Protein AF-A0A7C3X545-F1 (afdb_monomer_lite)

Foldseek 3Di:
DPVVVVVVVVVVVVVVVVVCCVVQVPDPVNVVVVVVVVVVVVVVVVVVPDQDQDWAADAQDQWIATSNDIFGFPDGFHQDPNDTDGRPVRRLVSQVWDWDADPVVRDIDIHHPPPPPDD

Secondary structure (DSSP, 8-state):
--HHHHHHHHHHHHHHHHHHHHHHHT-HHHHHHHHHHHHHHHHHHHHT------EEE-TT-SEEEETTEEEE-SS--EEETTEEE--HHHHHHHTT-EEEEETTTTEEEEE--------

pLDDT: mean 81.0, std 10.58, range [41.5, 92.38]

Sequence (119 aa):
MKMGKLISYLKFISLIWDKFKEKIWNSASFWKLFVLLLILAIGFGWYLGTGELSLSIRVGDREAIVGGQIIQLTGTPTLIDNKLYVPARSIFEALGATIEYDQESQRAWIKIPKTVIKY

Structure (mmCIF, N/CA/C/O backbone):
data_AF-A0A7C3X545-F1
#
_entry.id   AF-A0A7C3X545-F1
#
loop_
_atom_site.group_PDB
_atom_site.id
_atom_site.type_symbol
_atom_site.label_atom_id
_atom_site.label_alt_id
_atom_site.label_comp_id
_atom_site.label_asym_id
_atom_site.label_entity_id
_atom_site.label_seq_id
_atom_site.pdbx_PDB_ins_code
_atom_site.Cartn_x
_atom_site.Cartn_y
_atom_site.Cartn_z
_atom_site.occupancy
_atom_site.B_iso_or_equiv
_atom_site.auth_seq_id
_atom_site.auth_comp_id
_atom_site.auth_asym_id
_atom_site.auth_atom_id
_atom_site.pdbx_PDB_model_num
ATOM 1 N N . MET A 1 1 ? -43.938 -4.063 39.997 1.00 59.75 1 MET A N 1
ATOM 2 C CA . MET A 1 1 ? -42.978 -4.888 40.777 1.00 59.75 1 MET A CA 1
ATOM 3 C C . MET A 1 1 ? -41.646 -5.155 40.033 1.00 59.75 1 MET A C 1
ATOM 5 O O . MET A 1 1 ? -41.142 -6.269 40.072 1.00 59.75 1 MET A O 1
ATOM 9 N N . LYS A 1 2 ? -41.049 -4.164 39.339 1.00 67.00 2 LYS A N 1
ATOM 10 C CA . LYS A 1 2 ? -39.779 -4.345 38.582 1.00 67.00 2 LYS A CA 1
ATOM 11 C C . LYS A 1 2 ? -38.679 -3.313 38.906 1.00 67.00 2 LYS A C 1
ATOM 13 O O . LYS A 1 2 ? -37.507 -3.611 38.719 1.00 67.00 2 LYS A O 1
ATOM 18 N N . MET A 1 3 ? -39.031 -2.152 39.465 1.00 68.19 3 MET A N 1
ATOM 19 C CA . MET A 1 3 ? -38.084 -1.058 39.750 1.00 68.19 3 MET A CA 1
ATOM 20 C C . MET A 1 3 ? -37.132 -1.350 40.923 1.00 68.19 3 MET A C 1
ATOM 22 O O . MET A 1 3 ? -35.943 -1.067 40.837 1.00 68.19 3 MET A O 1
ATOM 26 N N . GLY A 1 4 ? -37.621 -1.995 41.990 1.00 79.81 4 GLY A N 1
ATOM 27 C CA . GLY A 1 4 ? -36.796 -2.318 43.164 1.00 79.81 4 GLY A CA 1
ATOM 28 C C . GLY A 1 4 ? -35.639 -3.284 42.869 1.00 79.81 4 GLY A C 1
ATOM 29 O O . GLY A 1 4 ? -34.560 -3.139 43.436 1.00 79.81 4 GLY A O 1
ATOM 30 N N . LYS A 1 5 ? -35.818 -4.221 41.923 1.00 84.31 5 LYS A N 1
ATOM 31 C CA . LYS A 1 5 ? -34.748 -5.145 41.497 1.00 84.31 5 LYS A CA 1
ATOM 32 C C . LYS A 1 5 ? -33.638 -4.429 40.718 1.00 84.31 5 LYS A C 1
ATOM 34 O O . LYS A 1 5 ? -32.470 -4.737 40.923 1.00 84.31 5 LYS A O 1
ATOM 39 N N . LEU A 1 6 ? -33.990 -3.448 39.882 1.00 83.25 6 LEU A N 1
ATOM 40 C CA . LEU A 1 6 ? -33.027 -2.635 39.125 1.00 83.25 6 LEU A CA 1
ATOM 41 C C . LEU A 1 6 ? -32.162 -1.769 40.043 1.00 83.25 6 LEU A C 1
ATOM 43 O O . LEU A 1 6 ? -30.949 -1.729 39.879 1.00 83.25 6 LEU A O 1
ATOM 47 N N . ILE A 1 7 ? -32.763 -1.142 41.055 1.00 85.69 7 ILE A N 1
ATOM 48 C CA . ILE A 1 7 ? -32.027 -0.340 42.046 1.00 85.69 7 ILE A CA 1
ATOM 49 C C . ILE A 1 7 ? -31.051 -1.224 42.838 1.00 85.69 7 ILE A C 1
ATOM 51 O O . ILE A 1 7 ? -29.913 -0.829 43.088 1.00 85.69 7 ILE A O 1
ATOM 55 N N . SER A 1 8 ? -31.462 -2.449 43.178 1.00 84.38 8 SER A N 1
ATOM 56 C CA . SER A 1 8 ? -30.587 -3.422 43.838 1.00 84.38 8 SER A CA 1
ATOM 57 C C . SER A 1 8 ? -29.426 -3.874 42.944 1.00 84.38 8 SER A C 1
ATOM 59 O O . SER A 1 8 ? -28.311 -4.045 43.431 1.00 84.38 8 SER A O 1
ATOM 61 N N . TYR A 1 9 ? -29.665 -4.037 41.640 1.00 86.00 9 TYR A N 1
ATOM 62 C CA . TYR A 1 9 ? -28.637 -4.409 40.667 1.00 86.00 9 TYR A CA 1
ATOM 63 C C . TYR A 1 9 ? -27.625 -3.281 40.433 1.00 86.00 9 TYR A C 1
ATOM 65 O O . TYR A 1 9 ? -26.423 -3.523 40.404 1.00 86.00 9 TYR A O 1
ATOM 73 N N . LEU A 1 10 ? -28.090 -2.032 40.354 1.00 89.31 10 LEU A N 1
ATOM 74 C CA . LEU A 1 10 ? -27.217 -0.863 40.225 1.00 89.31 10 LEU A CA 1
ATOM 75 C C . LEU A 1 10 ? -26.327 -0.672 41.460 1.00 89.31 10 LEU A C 1
ATOM 77 O O . LEU A 1 10 ? -25.137 -0.412 41.308 1.00 89.31 10 LEU A O 1
ATOM 81 N N . LYS A 1 11 ? -26.867 -0.885 42.669 1.00 88.94 11 LYS A N 1
ATOM 82 C CA . LYS A 1 11 ? -26.067 -0.911 43.908 1.00 88.94 11 LYS A CA 1
ATOM 83 C C . LYS A 1 11 ? -25.019 -2.019 43.903 1.00 88.94 11 LYS A C 1
ATOM 85 O O . LYS A 1 11 ? -23.925 -1.829 44.417 1.00 88.94 11 LYS A O 1
ATOM 90 N N . PHE A 1 12 ? -25.344 -3.181 43.345 1.00 90.00 12 PHE A N 1
ATOM 91 C CA . PHE A 1 12 ? -24.394 -4.283 43.240 1.00 90.00 12 PHE A CA 1
ATOM 92 C C . PHE A 1 12 ? -23.262 -3.962 42.255 1.00 90.00 12 PHE A C 1
ATOM 94 O O . PHE A 1 12 ? -22.094 -4.180 42.570 1.00 90.00 12 PHE A O 1
ATOM 101 N N . ILE A 1 13 ? -23.592 -3.373 41.102 1.00 87.50 13 ILE A N 1
ATOM 102 C CA . ILE A 1 13 ? -22.600 -2.931 40.115 1.00 87.50 13 ILE A CA 1
ATOM 103 C C . ILE A 1 13 ? -21.703 -1.840 40.692 1.00 87.50 13 ILE A C 1
ATOM 105 O O . ILE A 1 13 ? -20.492 -1.933 40.526 1.00 87.50 13 ILE A O 1
ATOM 109 N N . SER A 1 14 ? -22.256 -0.842 41.389 1.00 87.31 14 SER A N 1
ATOM 110 C CA . SER A 1 14 ? -21.435 0.212 41.996 1.00 87.31 14 SER A CA 1
ATOM 111 C C . SER A 1 14 ? -20.466 -0.364 43.033 1.00 87.31 14 SER A C 1
ATOM 113 O O . SER A 1 14 ? -19.311 0.025 43.077 1.00 87.31 14 SER A O 1
ATOM 115 N N . LEU A 1 15 ? -20.888 -1.372 43.798 1.00 88.56 15 LEU A N 1
ATOM 116 C CA . LEU A 1 15 ? -20.051 -2.026 44.807 1.00 88.56 15 LEU A CA 1
ATOM 117 C C . LEU A 1 15 ? -18.921 -2.862 44.180 1.00 88.56 15 LEU A C 1
ATOM 119 O O . LEU A 1 15 ? -17.794 -2.867 44.677 1.00 88.56 15 LEU A O 1
ATOM 123 N N . ILE A 1 16 ? -19.200 -3.550 43.067 1.00 86.00 16 ILE A N 1
ATOM 124 C CA . ILE A 1 16 ? -18.162 -4.210 42.258 1.00 86.00 16 ILE A CA 1
ATOM 125 C C . ILE A 1 16 ? -17.206 -3.167 41.681 1.00 86.00 16 ILE A C 1
ATOM 127 O O . ILE A 1 16 ? -15.992 -3.362 41.711 1.00 86.00 16 ILE A O 1
ATOM 131 N N . TRP A 1 17 ? -17.754 -2.065 41.178 1.00 80.56 17 TRP A N 1
ATOM 132 C CA . TRP A 1 17 ? -17.003 -0.978 40.572 1.00 80.56 17 TRP A CA 1
ATOM 133 C C . TRP A 1 17 ? -16.037 -0.325 41.559 1.00 80.56 17 TRP A C 1
ATOM 135 O O . TRP A 1 17 ? -14.867 -0.147 41.230 1.00 80.56 17 TRP A O 1
ATOM 145 N N . ASP A 1 18 ? -16.476 -0.060 42.786 1.00 86.38 18 ASP A N 1
ATOM 146 C CA . ASP A 1 18 ? -15.648 0.547 43.828 1.00 86.38 18 ASP A CA 1
ATOM 147 C C . ASP A 1 18 ? -14.499 -0.384 44.239 1.00 86.38 18 ASP A C 1
ATOM 149 O O . ASP A 1 18 ? -13.335 0.022 44.252 1.00 86.38 18 ASP A O 1
ATOM 153 N N . LYS A 1 19 ? -14.789 -1.677 44.448 1.00 83.56 19 LYS A N 1
ATOM 154 C CA . LYS A 1 19 ? -13.759 -2.684 44.761 1.00 83.56 19 LYS A CA 1
ATOM 155 C C . LYS A 1 19 ? -12.763 -2.893 43.619 1.00 83.56 19 LYS A C 1
ATOM 157 O O . LYS A 1 19 ? -11.576 -3.115 43.857 1.00 83.56 19 LYS A O 1
ATOM 162 N N . PHE A 1 20 ? -13.237 -2.847 42.377 1.00 80.88 20 PHE A N 1
ATOM 163 C CA . PHE A 1 20 ? -12.401 -2.953 41.185 1.00 80.88 20 PHE A CA 1
ATOM 164 C C . PHE A 1 20 ? -11.491 -1.729 41.045 1.00 80.88 20 PHE A C 1
ATOM 166 O O . PHE A 1 20 ? -10.284 -1.869 40.837 1.00 80.88 20 PHE A O 1
ATOM 173 N N . LYS A 1 21 ? -12.062 -0.531 41.214 1.00 75.75 21 LYS A N 1
ATOM 174 C CA . LYS A 1 21 ? -11.352 0.742 41.128 1.00 75.75 21 LYS A CA 1
ATOM 175 C C . LYS A 1 21 ? -10.232 0.810 42.158 1.00 75.75 21 LYS A C 1
ATOM 177 O O . LYS A 1 21 ? -9.096 1.057 41.776 1.00 75.75 21 LYS A O 1
ATOM 182 N N . GLU A 1 22 ? -10.498 0.507 43.424 1.00 77.94 22 GLU A N 1
ATOM 183 C CA . GLU A 1 22 ? -9.461 0.551 44.462 1.00 77.94 22 GLU A CA 1
ATOM 184 C C . GLU A 1 22 ? -8.303 -0.418 44.201 1.00 77.94 22 GLU A C 1
ATOM 186 O O . GLU A 1 22 ? -7.139 -0.056 44.374 1.00 77.94 22 GLU A O 1
ATOM 191 N N . LYS A 1 23 ? -8.604 -1.634 43.731 1.00 76.56 23 LYS A N 1
ATOM 192 C CA . LYS A 1 23 ? -7.587 -2.664 43.496 1.00 76.56 23 LYS A CA 1
ATOM 193 C C . LYS A 1 23 ? -6.716 -2.387 42.269 1.00 76.56 23 LYS A C 1
ATOM 195 O O . LYS A 1 23 ? -5.541 -2.744 42.265 1.00 76.56 23 LYS A O 1
ATOM 200 N N . ILE A 1 24 ? -7.288 -1.800 41.219 1.00 75.56 24 ILE A N 1
ATOM 201 C CA . ILE A 1 24 ? -6.626 -1.676 39.913 1.00 75.56 24 ILE A CA 1
ATOM 202 C C . ILE A 1 24 ? -6.101 -0.262 39.685 1.00 75.56 24 ILE A C 1
ATOM 204 O O . ILE A 1 24 ? -4.964 -0.107 39.254 1.00 75.56 24 ILE A O 1
ATOM 208 N N . TRP A 1 25 ? -6.865 0.776 40.030 1.00 69.25 25 TRP A N 1
ATOM 209 C CA . TRP A 1 25 ? -6.503 2.159 39.700 1.00 69.25 25 TRP A CA 1
ATOM 210 C C . TRP A 1 25 ? -5.434 2.762 40.607 1.00 69.25 25 TRP A C 1
ATOM 212 O O . TRP A 1 25 ? -4.719 3.663 40.173 1.00 69.25 25 TRP A O 1
ATOM 222 N N . ASN A 1 26 ? -5.304 2.273 41.842 1.00 70.88 26 ASN A N 1
ATOM 223 C CA . ASN A 1 26 ? -4.371 2.840 42.819 1.00 70.88 26 ASN A CA 1
ATOM 224 C C . ASN A 1 26 ? -2.967 2.217 42.766 1.00 70.88 26 ASN A C 1
ATOM 226 O O . ASN A 1 26 ? -2.098 2.540 43.572 1.00 70.88 26 ASN A O 1
ATOM 230 N N . SER A 1 27 ? -2.730 1.318 41.809 1.00 80.94 27 SER A N 1
ATOM 231 C CA . SER A 1 27 ? -1.414 0.733 41.590 1.00 80.94 27 SER A CA 1
ATOM 232 C C . SER A 1 27 ? -0.617 1.569 40.594 1.00 80.94 27 SER A C 1
ATOM 234 O O . SER A 1 27 ? -1.034 1.765 39.451 1.00 80.94 27 SER A O 1
ATOM 236 N N . ALA A 1 28 ? 0.590 1.985 40.985 1.00 74.44 28 ALA A N 1
ATOM 237 C CA . ALA A 1 28 ? 1.548 2.615 40.076 1.00 74.44 28 ALA A CA 1
ATOM 238 C C . ALA A 1 28 ? 1.841 1.738 38.838 1.00 74.44 28 ALA A C 1
ATOM 240 O O . ALA A 1 28 ? 2.175 2.254 37.774 1.00 74.44 28 ALA A O 1
ATOM 241 N N . SER A 1 29 ? 1.679 0.415 38.950 1.00 79.62 29 SER A N 1
ATOM 242 C CA . SER A 1 29 ? 1.843 -0.529 37.840 1.00 79.62 29 SER A CA 1
ATOM 243 C C . SER A 1 29 ? 0.711 -0.457 36.810 1.00 79.62 29 SER A C 1
ATOM 245 O O . SER A 1 29 ? 0.964 -0.680 35.631 1.00 79.62 29 SER A O 1
ATOM 247 N N . PHE A 1 30 ? -0.514 -0.103 37.213 1.00 83.25 30 PHE A N 1
ATOM 248 C CA . PHE A 1 30 ? -1.638 0.063 36.284 1.00 83.25 30 PHE A CA 1
ATOM 249 C C . PHE A 1 30 ? -1.455 1.296 35.402 1.00 83.25 30 PHE A C 1
ATOM 251 O O . PHE A 1 30 ? -1.588 1.209 34.185 1.00 83.25 30 PHE A O 1
ATOM 258 N N . TRP A 1 31 ? -1.047 2.417 35.998 1.00 82.50 31 TRP A N 1
ATOM 259 C CA . TRP A 1 31 ? -0.720 3.630 35.249 1.00 82.50 31 TRP A CA 1
ATOM 260 C C . TRP A 1 31 ? 0.473 3.428 34.314 1.00 82.50 31 TRP A C 1
ATOM 262 O O . TRP A 1 31 ? 0.434 3.894 33.181 1.00 82.50 31 TRP A O 1
ATOM 272 N N . LYS A 1 32 ? 1.492 2.660 34.724 1.00 85.12 32 LYS A N 1
ATOM 273 C CA . LYS A 1 32 ? 2.591 2.257 33.829 1.00 85.12 32 LYS A CA 1
ATOM 274 C C . LYS A 1 32 ? 2.095 1.430 32.641 1.00 85.12 32 LYS A C 1
ATOM 276 O O . LYS A 1 32 ? 2.516 1.690 31.521 1.00 85.12 32 LYS A O 1
ATOM 281 N N . LEU A 1 33 ? 1.190 0.475 32.866 1.00 86.50 33 LEU A N 1
ATOM 282 C CA . LEU A 1 33 ? 0.613 -0.355 31.803 1.00 86.50 33 LEU A CA 1
ATOM 283 C C . LEU A 1 33 ? -0.270 0.467 30.849 1.00 86.50 33 LEU A C 1
ATOM 285 O O . LEU A 1 33 ? -0.223 0.274 29.638 1.00 86.50 33 LEU A O 1
ATOM 289 N N . PHE 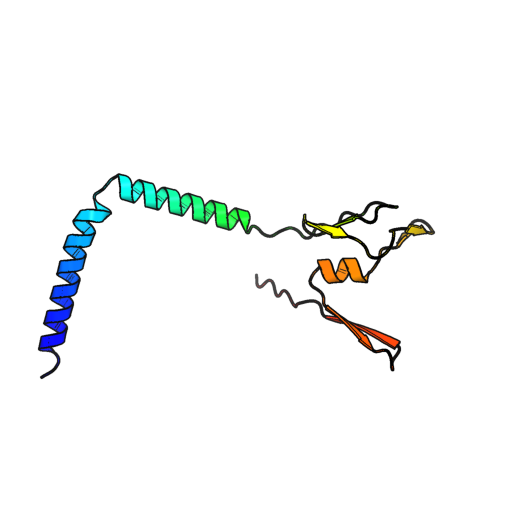A 1 34 ? -1.046 1.407 31.390 1.00 87.88 34 PHE A N 1
ATOM 290 C CA . PHE A 1 34 ? -1.904 2.302 30.617 1.00 87.88 34 PHE A CA 1
ATOM 291 C C . PHE A 1 34 ? -1.082 3.279 29.766 1.00 87.88 34 PHE A C 1
ATOM 293 O O . PHE A 1 34 ? -1.365 3.460 28.586 1.00 87.88 34 PHE A O 1
ATOM 300 N N . VAL A 1 35 ? -0.010 3.843 30.329 1.00 87.81 35 VAL A N 1
ATOM 301 C CA . VAL A 1 35 ? 0.936 4.697 29.598 1.00 87.81 35 VAL A CA 1
ATOM 302 C C . VAL A 1 35 ? 1.697 3.898 28.536 1.00 87.81 35 VAL A C 1
ATOM 304 O O . VAL A 1 35 ? 1.843 4.381 27.417 1.00 87.81 35 VAL A O 1
ATOM 307 N N . LEU A 1 36 ? 2.112 2.659 28.830 1.00 88.69 36 LEU A N 1
ATOM 308 C CA . LEU A 1 36 ? 2.719 1.760 27.841 1.00 88.69 36 LEU A CA 1
ATOM 309 C C . LEU A 1 36 ? 1.768 1.522 26.657 1.00 88.69 36 LEU A C 1
ATOM 311 O O . LEU A 1 36 ? 2.188 1.627 25.510 1.00 88.69 36 LEU A O 1
ATOM 315 N N . LEU A 1 37 ? 0.485 1.266 26.933 1.00 87.31 37 LEU A N 1
ATOM 316 C CA . LEU A 1 37 ? -0.559 1.095 25.917 1.00 87.31 37 LEU A CA 1
ATOM 317 C C . LEU A 1 37 ? -0.809 2.365 25.099 1.00 87.31 37 LEU A C 1
ATOM 319 O O . LEU A 1 37 ? -0.983 2.273 23.887 1.00 87.31 37 LEU A O 1
ATOM 323 N N . LEU A 1 38 ? -0.796 3.544 25.727 1.00 86.50 38 LEU A N 1
ATOM 324 C CA . LEU A 1 38 ? -0.942 4.819 25.020 1.00 86.50 38 LEU A CA 1
ATOM 325 C C . LEU A 1 38 ? 0.235 5.090 24.080 1.00 86.50 38 LEU A C 1
ATOM 327 O O . LEU A 1 38 ? 0.020 5.496 22.942 1.00 86.50 38 LEU A O 1
ATOM 331 N N . ILE A 1 39 ? 1.466 4.811 24.514 1.00 85.50 39 ILE A N 1
ATOM 332 C CA . ILE A 1 39 ? 2.660 4.932 23.663 1.00 85.50 39 ILE A CA 1
ATOM 333 C C . ILE A 1 39 ? 2.576 3.951 22.490 1.00 85.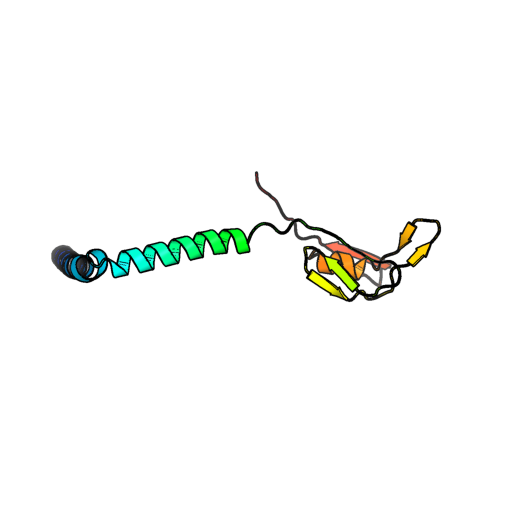50 39 ILE A C 1
ATOM 335 O O . ILE A 1 39 ? 2.880 4.318 21.356 1.00 85.50 39 ILE A O 1
ATOM 339 N N . LEU A 1 40 ? 2.101 2.729 22.741 1.00 85.56 40 LEU A N 1
ATOM 340 C CA . LEU A 1 40 ? 1.887 1.723 21.705 1.00 85.56 40 LEU A CA 1
ATOM 341 C C . LEU A 1 40 ? 0.815 2.170 20.706 1.00 85.56 40 LEU A C 1
ATOM 343 O O . LEU A 1 40 ? 1.023 2.022 19.513 1.00 85.56 40 LEU A O 1
ATOM 347 N N . ALA A 1 41 ? -0.282 2.780 21.160 1.00 81.25 41 ALA A N 1
ATOM 348 C CA . ALA A 1 41 ? -1.348 3.282 20.293 1.00 81.25 41 ALA A CA 1
ATOM 349 C C . ALA A 1 41 ? -0.913 4.485 19.437 1.00 81.25 41 ALA A C 1
ATOM 351 O O . ALA A 1 41 ? -1.254 4.553 18.258 1.00 81.25 41 ALA A O 1
ATOM 352 N N . ILE A 1 42 ? -0.128 5.408 20.000 1.00 80.12 42 ILE A N 1
ATOM 353 C CA . ILE A 1 42 ? 0.413 6.564 19.266 1.00 80.12 42 ILE A CA 1
ATOM 354 C C . ILE A 1 42 ? 1.460 6.099 18.244 1.00 80.12 42 ILE A C 1
ATOM 356 O O . ILE A 1 42 ? 1.413 6.504 17.084 1.00 80.12 42 ILE A O 1
ATOM 360 N N . GLY A 1 43 ? 2.357 5.191 18.641 1.00 74.44 43 GLY A N 1
ATOM 361 C CA . GLY A 1 43 ? 3.322 4.568 17.734 1.00 74.44 43 GLY A CA 1
ATOM 362 C C . GLY A 1 43 ? 2.650 3.732 16.645 1.00 74.44 43 GLY A C 1
ATOM 363 O O . GLY A 1 43 ? 3.074 3.780 15.498 1.00 74.44 43 GLY A O 1
ATOM 364 N N . PHE A 1 44 ? 1.561 3.030 16.968 1.00 74.12 44 PHE A N 1
ATOM 365 C CA . PHE A 1 44 ? 0.775 2.240 16.018 1.00 74.12 44 PHE A CA 1
ATOM 366 C C . PHE A 1 44 ? 0.032 3.123 15.012 1.00 74.12 44 PHE A C 1
ATOM 368 O O . PHE A 1 44 ? 0.022 2.812 13.827 1.00 74.12 44 PHE A O 1
ATOM 375 N N . GLY A 1 45 ? -0.513 4.264 15.447 1.00 65.81 45 GLY A N 1
ATOM 376 C CA . GLY A 1 45 ? -1.079 5.269 14.545 1.00 65.81 45 GLY A CA 1
ATOM 377 C C . GLY A 1 45 ? -0.043 5.837 13.570 1.00 65.81 45 GLY A C 1
ATOM 378 O O . GLY A 1 45 ? -0.352 6.033 12.399 1.00 65.81 45 GLY A O 1
ATOM 379 N N . TRP A 1 46 ? 1.202 6.027 14.023 1.00 60.47 46 TRP A N 1
ATOM 380 C CA . TRP A 1 46 ? 2.313 6.434 13.156 1.00 60.47 46 TRP A CA 1
ATOM 381 C C . TRP A 1 46 ? 2.805 5.305 12.237 1.00 60.47 46 TRP A C 1
ATOM 383 O O . TRP A 1 46 ? 3.184 5.567 11.101 1.00 60.47 46 TRP A O 1
ATOM 393 N N . TYR A 1 47 ? 2.745 4.050 12.688 1.00 63.66 47 TYR A N 1
ATOM 394 C CA . TYR A 1 47 ? 3.077 2.862 11.892 1.00 63.66 47 TYR A CA 1
ATOM 395 C C . TYR A 1 47 ? 2.030 2.565 10.805 1.00 63.66 47 TYR A C 1
ATOM 397 O O . TYR A 1 47 ? 2.352 2.003 9.764 1.00 63.66 47 TYR A O 1
ATOM 405 N N . LEU A 1 48 ? 0.782 2.987 11.032 1.00 62.81 48 LEU A N 1
ATOM 406 C CA . LEU A 1 48 ? -0.287 3.047 10.030 1.00 62.81 48 LEU A CA 1
ATOM 407 C C . LEU A 1 48 ? -0.237 4.334 9.187 1.00 62.81 48 LEU A C 1
ATOM 409 O O . LEU A 1 48 ? -1.129 4.562 8.368 1.00 62.81 48 LEU A O 1
ATOM 413 N N . GLY A 1 49 ? 0.774 5.183 9.412 1.00 57.09 49 GLY A N 1
ATOM 414 C CA . GLY A 1 49 ? 0.959 6.464 8.749 1.00 57.09 49 GLY A CA 1
ATOM 415 C C . GLY A 1 49 ? 0.911 6.315 7.233 1.00 57.09 49 GLY A C 1
ATOM 416 O O . GLY A 1 49 ? 1.589 5.469 6.658 1.00 57.09 49 GLY A O 1
ATOM 417 N N . THR A 1 50 ? 0.070 7.145 6.619 1.00 61.38 50 THR A N 1
ATOM 418 C CA . THR A 1 50 ? -0.172 7.292 5.180 1.00 61.38 50 THR A CA 1
ATOM 419 C C . THR A 1 50 ? 1.088 7.051 4.355 1.00 61.38 50 THR A C 1
ATOM 421 O O . THR A 1 50 ? 1.944 7.930 4.258 1.00 61.38 50 THR A O 1
ATOM 424 N N . GLY A 1 51 ? 1.200 5.865 3.757 1.00 60.81 51 GLY A N 1
ATOM 425 C CA . GLY A 1 51 ? 2.247 5.595 2.783 1.00 60.81 51 GLY A CA 1
ATOM 426 C C . GLY A 1 51 ? 2.083 6.561 1.617 1.00 60.81 51 GLY A C 1
ATOM 427 O O . GLY A 1 51 ? 1.079 6.504 0.905 1.00 60.81 51 GLY A O 1
ATOM 428 N N . GLU A 1 52 ? 3.041 7.468 1.429 1.00 65.69 52 GLU A N 1
ATOM 429 C CA .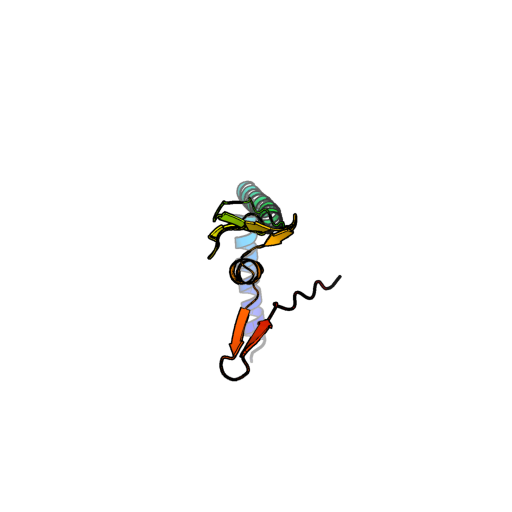 GLU A 1 52 ? 3.120 8.220 0.184 1.00 65.69 52 GLU A CA 1
ATOM 430 C C . GLU A 1 52 ? 3.304 7.213 -0.950 1.00 65.69 52 GLU A C 1
ATOM 432 O O . GLU A 1 52 ? 4.211 6.372 -0.932 1.00 65.69 52 GLU A O 1
ATOM 437 N N . LEU A 1 53 ? 2.400 7.269 -1.926 1.00 73.94 53 LEU A N 1
ATOM 438 C CA . LEU A 1 53 ? 2.439 6.397 -3.084 1.00 73.94 53 LEU A CA 1
ATOM 439 C C . LEU A 1 53 ? 3.641 6.779 -3.960 1.00 73.94 53 LEU A C 1
ATOM 441 O O . LEU A 1 53 ? 3.534 7.586 -4.879 1.00 73.94 53 LEU A O 1
ATOM 445 N N . SER A 1 54 ? 4.797 6.203 -3.653 1.00 79.06 54 SER A N 1
ATOM 446 C CA . SER A 1 54 ? 6.023 6.349 -4.430 1.00 79.06 54 SER A CA 1
ATOM 447 C C . SER A 1 54 ? 6.161 5.196 -5.417 1.00 79.06 54 SER A C 1
ATOM 449 O O . SER A 1 54 ? 5.859 4.048 -5.094 1.00 79.06 54 SER A O 1
ATOM 451 N N . LEU A 1 55 ? 6.609 5.503 -6.633 1.00 83.75 55 LEU A N 1
ATOM 452 C CA . LEU A 1 55 ? 6.900 4.517 -7.668 1.00 83.75 55 LEU A CA 1
ATOM 453 C C . LEU A 1 55 ? 8.374 4.629 -8.054 1.00 83.75 55 LEU A C 1
ATOM 455 O O . LEU A 1 55 ? 8.804 5.667 -8.553 1.00 83.75 55 LEU A O 1
ATOM 459 N N . SER A 1 56 ? 9.137 3.559 -7.842 1.00 86.56 56 SER A N 1
ATOM 460 C CA . SER A 1 56 ? 10.535 3.453 -8.263 1.00 86.56 56 SER A CA 1
ATOM 461 C C . SER A 1 56 ? 10.710 2.234 -9.159 1.00 86.56 56 SER A C 1
ATOM 463 O O . SER A 1 56 ? 10.382 1.113 -8.769 1.00 86.56 56 SER A O 1
ATOM 465 N N . ILE A 1 57 ? 11.202 2.461 -10.376 1.00 87.38 57 ILE A N 1
ATOM 466 C CA . ILE A 1 57 ? 11.408 1.435 -11.401 1.00 87.38 57 ILE A CA 1
ATOM 467 C C . ILE A 1 57 ? 12.812 1.618 -11.966 1.00 87.38 57 ILE A C 1
ATOM 469 O O . ILE A 1 57 ? 13.223 2.739 -12.271 1.00 87.38 57 ILE A O 1
ATOM 473 N N . ARG A 1 58 ? 13.537 0.514 -12.135 1.00 87.50 58 ARG A N 1
ATOM 474 C CA . ARG A 1 58 ? 14.840 0.492 -12.801 1.00 87.50 58 ARG A CA 1
ATOM 475 C C . ARG A 1 58 ? 14.716 -0.151 -14.176 1.00 87.50 58 ARG A C 1
ATOM 477 O O . ARG A 1 58 ? 13.966 -1.104 -14.367 1.00 87.50 58 ARG A O 1
ATOM 484 N N . VAL A 1 59 ? 15.436 0.396 -15.153 1.00 86.50 59 VAL A N 1
ATOM 485 C CA . VAL A 1 59 ? 15.470 -0.154 -16.516 1.00 86.50 59 VAL A CA 1
ATOM 486 C C . VAL A 1 59 ? 16.172 -1.509 -16.481 1.00 86.50 59 VAL A C 1
ATOM 488 O O . VAL A 1 59 ? 17.257 -1.612 -15.919 1.00 86.50 59 VAL A O 1
ATOM 491 N N . GLY A 1 60 ? 15.567 -2.535 -17.080 1.00 83.75 60 GLY A N 1
ATOM 492 C CA . GLY A 1 60 ? 16.131 -3.890 -17.101 1.00 83.75 60 GLY A CA 1
ATOM 493 C C . GLY A 1 60 ? 15.806 -4.758 -15.878 1.00 83.75 60 GLY A C 1
ATOM 494 O O . GLY A 1 60 ? 15.850 -5.982 -16.003 1.00 83.75 60 GLY A O 1
ATOM 495 N N . ASP A 1 61 ? 15.401 -4.169 -14.749 1.00 86.50 61 ASP A N 1
ATOM 496 C CA . ASP A 1 61 ? 15.012 -4.919 -13.550 1.00 86.50 61 ASP A CA 1
ATOM 497 C C . ASP A 1 61 ? 13.544 -5.347 -13.624 1.00 86.50 61 ASP A C 1
ATOM 499 O O . ASP A 1 61 ? 12.657 -4.569 -13.971 1.00 86.50 61 ASP A O 1
ATOM 503 N N . ARG A 1 62 ? 13.262 -6.595 -13.244 1.00 87.88 62 ARG A N 1
ATOM 504 C CA . ARG A 1 62 ? 11.885 -7.100 -13.103 1.00 87.88 62 ARG A CA 1
ATOM 505 C C . ARG A 1 62 ? 11.259 -6.749 -11.757 1.00 87.88 62 ARG A C 1
ATOM 507 O O . ARG A 1 62 ? 10.168 -7.214 -11.459 1.00 87.88 62 ARG A O 1
ATOM 514 N N . GLU A 1 63 ? 11.916 -5.913 -10.967 1.00 89.12 63 GLU A N 1
ATOM 515 C CA . GLU A 1 63 ? 11.443 -5.484 -9.659 1.00 89.12 63 GLU A CA 1
ATOM 516 C C . GLU A 1 63 ? 11.117 -3.992 -9.685 1.00 89.12 63 GLU A C 1
ATOM 518 O O . GLU A 1 63 ? 11.861 -3.178 -10.237 1.00 89.12 63 GLU A O 1
ATOM 523 N N . ALA A 1 64 ? 9.990 -3.631 -9.082 1.00 87.38 64 ALA A N 1
ATOM 524 C CA . ALA A 1 64 ? 9.601 -2.245 -8.866 1.00 87.38 64 ALA A CA 1
ATOM 525 C C . ALA A 1 64 ? 9.198 -2.039 -7.409 1.00 87.38 64 ALA A C 1
ATOM 527 O O . ALA A 1 64 ? 8.703 -2.955 -6.760 1.00 87.38 64 ALA A O 1
ATOM 528 N N . ILE A 1 65 ? 9.397 -0.827 -6.898 1.00 88.25 65 ILE A N 1
ATOM 529 C CA . ILE A 1 65 ? 8.962 -0.442 -5.556 1.00 88.25 65 ILE A CA 1
ATOM 530 C C . ILE A 1 65 ? 7.728 0.445 -5.705 1.00 88.25 65 ILE A C 1
ATOM 532 O O . ILE A 1 65 ? 7.813 1.513 -6.314 1.00 88.25 65 ILE A O 1
ATOM 536 N N . VAL A 1 66 ? 6.597 0.004 -5.157 1.00 85.88 66 VAL A N 1
ATOM 537 C CA . VAL A 1 66 ? 5.310 0.715 -5.168 1.00 85.88 66 VAL A CA 1
ATOM 538 C C . VAL A 1 66 ? 4.861 0.932 -3.728 1.00 85.88 66 VAL A C 1
ATOM 540 O O . VAL A 1 66 ? 4.647 -0.030 -2.996 1.00 85.88 66 VAL A O 1
ATOM 543 N N . GLY A 1 67 ? 4.760 2.188 -3.288 1.00 82.69 67 GLY A N 1
ATOM 544 C CA . GLY A 1 67 ? 4.350 2.524 -1.918 1.00 82.69 67 GLY A CA 1
ATOM 545 C C . GLY A 1 67 ? 5.244 1.891 -0.842 1.00 82.69 67 GLY A C 1
ATOM 546 O O . GLY A 1 67 ? 4.761 1.514 0.221 1.00 82.69 67 GLY A O 1
ATOM 547 N N . GLY A 1 68 ? 6.535 1.706 -1.142 1.00 82.25 68 GLY A N 1
ATOM 548 C CA . GLY A 1 68 ? 7.499 1.029 -0.267 1.00 82.25 68 GLY A CA 1
ATOM 549 C C . GLY A 1 68 ? 7.504 -0.505 -0.344 1.00 82.25 68 GLY A C 1
ATOM 550 O O . GLY A 1 68 ? 8.351 -1.127 0.293 1.00 82.25 68 GLY A O 1
ATOM 551 N N . GLN A 1 69 ? 6.622 -1.129 -1.132 1.00 82.12 69 GLN A N 1
ATOM 552 C CA . GLN A 1 69 ? 6.585 -2.583 -1.327 1.00 82.12 69 GLN A CA 1
ATOM 553 C C . GLN A 1 69 ? 7.284 -2.991 -2.624 1.00 82.12 69 GLN A C 1
ATOM 555 O O . GLN A 1 69 ? 7.073 -2.372 -3.665 1.00 82.12 69 GLN A O 1
ATOM 560 N N . ILE A 1 70 ? 8.095 -4.050 -2.572 1.00 88.38 70 ILE A N 1
ATOM 561 C CA . ILE A 1 70 ? 8.739 -4.629 -3.758 1.00 88.38 70 ILE A CA 1
ATOM 562 C C . ILE A 1 70 ? 7.728 -5.531 -4.473 1.00 88.38 70 ILE A C 1
ATOM 564 O O . ILE A 1 70 ? 7.204 -6.474 -3.881 1.00 88.38 70 ILE A O 1
ATOM 568 N N . ILE A 1 71 ? 7.481 -5.256 -5.751 1.00 88.81 71 ILE A N 1
ATOM 569 C CA . ILE A 1 71 ? 6.620 -6.043 -6.633 1.00 88.81 71 ILE A CA 1
ATOM 570 C C . ILE A 1 71 ? 7.429 -6.642 -7.785 1.00 88.81 71 ILE A C 1
ATOM 572 O O . ILE A 1 71 ? 8.365 -6.026 -8.298 1.00 88.81 71 ILE A O 1
ATOM 576 N N . GLN A 1 72 ? 7.032 -7.837 -8.220 1.00 90.38 72 GLN A N 1
ATOM 577 C CA . GLN A 1 72 ? 7.574 -8.476 -9.417 1.00 90.38 72 GLN A CA 1
ATOM 578 C C . GLN A 1 72 ? 6.760 -8.051 -10.643 1.00 90.38 72 GLN A C 1
ATOM 580 O O . GLN A 1 72 ? 5.533 -8.166 -10.682 1.00 90.38 72 GLN A O 1
ATOM 585 N N . LEU A 1 73 ? 7.452 -7.553 -11.659 1.00 87.62 73 LEU A N 1
ATOM 586 C CA . LEU A 1 73 ? 6.883 -7.113 -12.919 1.00 87.62 73 LEU A CA 1
ATOM 587 C C . LEU A 1 73 ? 6.714 -8.301 -13.868 1.00 87.62 73 LEU A C 1
ATOM 589 O O . LEU A 1 73 ? 7.601 -9.135 -14.038 1.00 87.62 73 LEU A O 1
ATOM 593 N N . THR A 1 74 ? 5.578 -8.332 -14.562 1.00 87.75 74 THR A N 1
ATOM 594 C CA . THR A 1 74 ? 5.278 -9.353 -15.586 1.00 87.75 74 THR A CA 1
ATOM 595 C C . THR A 1 74 ? 6.097 -9.191 -16.870 1.00 87.75 74 THR A C 1
ATOM 597 O O . THR A 1 74 ? 6.143 -10.099 -17.697 1.00 87.75 74 THR A O 1
ATOM 600 N N . GLY A 1 75 ? 6.769 -8.053 -17.040 1.00 86.69 75 GLY A N 1
ATOM 601 C CA . GLY A 1 75 ? 7.639 -7.758 -18.171 1.00 86.69 75 GLY A CA 1
ATOM 602 C C . GLY A 1 75 ? 8.783 -6.837 -17.764 1.00 86.69 75 GLY A C 1
ATOM 603 O O . GLY A 1 75 ? 8.735 -6.187 -16.722 1.00 86.69 75 GLY A O 1
ATOM 604 N N . THR A 1 76 ? 9.825 -6.790 -18.586 1.00 87.69 76 THR A N 1
ATOM 605 C CA . THR A 1 76 ? 11.006 -5.977 -18.293 1.00 87.69 76 THR A CA 1
ATOM 606 C C . THR A 1 76 ? 10.774 -4.522 -18.728 1.00 87.69 76 THR A C 1
ATOM 608 O O . THR A 1 76 ? 10.471 -4.288 -19.903 1.00 87.69 76 THR A O 1
ATOM 611 N N . PRO A 1 77 ? 10.935 -3.533 -17.830 1.00 88.69 77 PRO A N 1
ATOM 612 C CA . PRO A 1 77 ? 10.937 -2.122 -18.189 1.00 88.69 77 PRO A CA 1
ATOM 613 C C . PRO A 1 77 ? 11.990 -1.831 -19.253 1.00 88.69 77 PRO A C 1
ATOM 615 O O . PRO A 1 77 ? 13.168 -2.146 -19.067 1.00 88.69 77 PRO A O 1
ATOM 618 N N . THR A 1 78 ? 11.571 -1.226 -20.360 1.00 90.75 78 THR A N 1
ATOM 619 C CA . THR A 1 78 ? 12.441 -0.981 -21.518 1.00 90.75 78 THR A CA 1
ATOM 620 C C . THR A 1 78 ? 12.419 0.492 -21.892 1.00 90.75 78 THR A C 1
ATOM 622 O O . THR A 1 78 ? 11.360 1.118 -21.911 1.00 90.75 78 THR A O 1
ATOM 625 N N . LEU A 1 79 ? 13.588 1.051 -22.195 1.00 91.69 79 LEU A N 1
ATOM 626 C CA . LEU A 1 79 ? 13.722 2.423 -22.665 1.00 91.69 79 LEU A CA 1
ATOM 627 C C . LEU A 1 79 ? 13.723 2.433 -24.200 1.00 91.69 79 LEU A C 1
ATOM 629 O O . LEU A 1 79 ? 14.605 1.838 -24.814 1.00 91.69 79 LEU A O 1
ATOM 633 N N . ILE A 1 80 ? 12.743 3.095 -24.815 1.00 92.38 80 ILE A N 1
ATOM 634 C CA . ILE A 1 80 ? 12.630 3.254 -26.274 1.00 92.38 80 ILE A CA 1
ATOM 635 C C . ILE A 1 80 ? 12.355 4.731 -26.547 1.00 92.38 80 ILE A C 1
ATOM 637 O O . ILE A 1 80 ? 11.476 5.310 -25.913 1.00 92.38 80 ILE A O 1
ATOM 641 N N . ASP A 1 81 ? 13.122 5.358 -27.440 1.00 92.38 81 ASP A N 1
ATOM 642 C CA . ASP A 1 81 ? 12.989 6.784 -27.786 1.00 92.38 81 ASP A CA 1
ATOM 643 C C . ASP A 1 81 ? 12.935 7.712 -26.559 1.00 92.38 81 ASP A C 1
ATOM 645 O O . ASP A 1 81 ? 12.121 8.633 -26.470 1.00 92.38 81 ASP A O 1
ATOM 649 N N . ASN A 1 82 ? 13.793 7.435 -25.572 1.00 90.38 82 ASN A N 1
ATOM 650 C CA . ASN A 1 82 ? 13.867 8.170 -24.306 1.00 90.38 82 ASN A CA 1
ATOM 651 C C . ASN A 1 82 ? 12.569 8.133 -23.465 1.00 90.38 82 ASN A C 1
ATOM 653 O O . ASN A 1 82 ? 12.370 8.965 -22.581 1.00 90.38 82 ASN A O 1
ATOM 657 N N . LYS A 1 83 ? 11.688 7.158 -23.723 1.00 90.12 83 LYS A N 1
ATOM 658 C CA . LYS A 1 83 ? 10.481 6.864 -22.943 1.00 90.12 83 LYS A CA 1
ATOM 659 C C . LYS A 1 83 ? 10.619 5.506 -22.275 1.00 90.12 83 LYS A C 1
ATOM 661 O O . LYS A 1 83 ? 11.038 4.531 -22.898 1.00 90.12 83 LYS A O 1
ATOM 666 N N . LEU A 1 84 ? 10.255 5.443 -20.998 1.00 89.44 84 LEU A N 1
ATOM 667 C CA . LEU A 1 84 ? 10.254 4.198 -20.243 1.00 89.44 84 LEU A CA 1
ATOM 668 C C . LEU A 1 84 ? 8.915 3.480 -20.431 1.00 89.44 84 LEU A C 1
ATOM 670 O O . LEU A 1 84 ? 7.869 3.977 -20.017 1.00 89.44 84 LEU A O 1
ATOM 674 N N . TYR A 1 85 ? 8.960 2.300 -21.036 1.00 89.50 85 TYR A N 1
ATOM 675 C CA . TYR A 1 85 ? 7.819 1.411 -21.190 1.00 89.50 85 TYR A CA 1
ATOM 676 C C . TYR A 1 85 ? 7.801 0.427 -20.033 1.00 89.50 85 TYR A C 1
ATOM 678 O O . TYR A 1 85 ? 8.762 -0.313 -19.826 1.00 89.50 85 TYR A O 1
ATOM 686 N N . VAL A 1 86 ? 6.701 0.423 -19.284 1.00 89.50 86 VAL A N 1
ATOM 687 C CA . VAL A 1 86 ? 6.520 -0.415 -18.095 1.00 89.50 86 VAL A CA 1
ATOM 688 C C . VAL A 1 86 ? 5.266 -1.276 -18.239 1.00 89.50 86 VAL A C 1
ATOM 690 O O . VAL A 1 86 ? 4.291 -0.826 -18.851 1.00 89.50 86 VAL A O 1
ATOM 693 N N . PRO A 1 87 ? 5.242 -2.503 -17.687 1.00 89.12 87 PRO A N 1
ATOM 694 C CA . PRO A 1 87 ? 4.046 -3.338 -17.700 1.00 89.12 87 PRO A CA 1
ATOM 695 C C . PRO A 1 87 ? 2.911 -2.685 -16.906 1.00 89.12 87 PRO A C 1
ATOM 697 O O . PRO A 1 87 ? 2.873 -2.739 -15.678 1.00 89.12 87 PRO A O 1
ATOM 700 N N . ALA A 1 88 ? 1.962 -2.082 -17.622 1.00 85.31 88 ALA A N 1
ATOM 701 C CA . ALA A 1 88 ? 0.865 -1.323 -17.028 1.00 85.31 88 ALA A CA 1
ATOM 702 C C . ALA A 1 88 ? 0.048 -2.148 -16.018 1.00 85.31 88 ALA A C 1
ATOM 704 O O . ALA A 1 88 ? -0.322 -1.636 -14.966 1.00 85.31 88 ALA A O 1
ATOM 705 N N . ARG A 1 89 ? -0.170 -3.443 -16.300 1.00 86.62 89 ARG A N 1
ATOM 706 C CA . ARG A 1 89 ? -0.915 -4.352 -15.417 1.00 86.62 89 ARG A CA 1
ATOM 707 C C . ARG A 1 89 ? -0.300 -4.444 -14.024 1.00 86.62 89 ARG A C 1
ATOM 709 O O . ARG A 1 89 ? -0.992 -4.194 -13.046 1.00 86.62 89 ARG A O 1
ATOM 716 N N . SER A 1 90 ? 0.998 -4.731 -13.956 1.00 86.12 90 SER A N 1
ATOM 717 C CA . SER A 1 90 ? 1.712 -4.878 -12.686 1.00 86.12 90 SER A CA 1
ATOM 718 C C . SER A 1 90 ? 1.681 -3.592 -11.860 1.00 86.12 90 SER A C 1
ATOM 720 O O . SER A 1 90 ? 1.524 -3.650 -10.646 1.00 86.12 90 SER A O 1
ATOM 722 N N . ILE A 1 91 ? 1.773 -2.429 -12.515 1.00 86.00 91 ILE A N 1
ATOM 723 C CA . ILE A 1 91 ? 1.675 -1.138 -11.828 1.00 86.00 91 ILE A CA 1
ATOM 724 C C . ILE A 1 91 ? 0.261 -0.918 -11.291 1.00 86.00 91 ILE A C 1
ATOM 726 O O . ILE A 1 91 ? 0.095 -0.659 -10.107 1.00 86.00 91 ILE A O 1
ATOM 730 N N . PHE A 1 92 ? -0.770 -1.052 -12.125 1.00 86.25 92 PHE A N 1
ATOM 731 C CA . PHE A 1 92 ? -2.146 -0.790 -11.704 1.00 86.25 92 PHE A CA 1
ATOM 732 C C . PHE A 1 92 ? -2.634 -1.743 -10.607 1.00 86.25 92 PHE A C 1
ATOM 734 O O . PHE A 1 92 ? -3.286 -1.285 -9.672 1.00 86.25 92 PHE A O 1
ATOM 741 N N . GLU A 1 93 ? -2.276 -3.026 -10.667 1.00 84.25 93 GLU A N 1
ATOM 742 C CA . GLU A 1 93 ? -2.590 -3.992 -9.606 1.00 84.25 93 GLU A CA 1
ATOM 743 C C . GLU A 1 93 ? -1.921 -3.613 -8.278 1.00 84.25 93 GLU A C 1
ATOM 745 O O . GLU A 1 93 ? -2.570 -3.636 -7.233 1.00 84.25 93 GLU A O 1
ATOM 750 N N . ALA A 1 94 ? -0.658 -3.177 -8.311 1.00 84.00 94 ALA A N 1
ATOM 751 C CA . ALA A 1 94 ? 0.053 -2.719 -7.117 1.00 84.00 94 ALA A CA 1
ATOM 752 C C . ALA A 1 94 ? -0.510 -1.412 -6.534 1.00 84.00 94 ALA A C 1
ATOM 754 O O . ALA A 1 94 ? -0.398 -1.165 -5.337 1.00 84.00 94 ALA A O 1
ATOM 755 N N . LEU A 1 95 ? -1.167 -0.596 -7.362 1.00 81.12 95 LEU A N 1
ATOM 756 C CA . LEU A 1 95 ? -1.930 0.579 -6.932 1.00 81.12 95 LEU A CA 1
ATOM 757 C C . LEU A 1 95 ? -3.331 0.230 -6.396 1.00 81.12 95 LEU A C 1
ATOM 759 O O . LEU A 1 95 ? -4.101 1.127 -6.052 1.00 81.12 95 LEU A O 1
ATOM 763 N N . GLY A 1 96 ? -3.681 -1.058 -6.334 1.00 81.19 96 GLY A N 1
ATOM 764 C CA . GLY A 1 96 ? -4.979 -1.545 -5.872 1.00 81.19 96 GLY A CA 1
ATOM 765 C C . GLY A 1 96 ? -6.092 -1.457 -6.917 1.00 81.19 96 GLY A C 1
ATOM 766 O O . GLY A 1 96 ? -7.259 -1.639 -6.573 1.00 81.19 96 GLY A O 1
ATOM 767 N N . ALA A 1 97 ? -5.771 -1.173 -8.182 1.00 84.88 97 ALA A N 1
ATOM 768 C CA . ALA A 1 97 ? -6.750 -1.167 -9.260 1.00 84.88 97 ALA A CA 1
ATOM 769 C C . ALA A 1 97 ? -7.011 -2.587 -9.785 1.00 84.88 97 ALA A C 1
ATOM 771 O O . ALA A 1 97 ? -6.113 -3.419 -9.881 1.00 84.88 97 ALA A O 1
ATOM 772 N N . THR A 1 98 ? -8.257 -2.858 -10.166 1.00 83.81 98 THR A N 1
ATOM 773 C CA . THR A 1 98 ? -8.656 -4.114 -10.813 1.00 83.81 98 THR A CA 1
ATOM 774 C C . THR A 1 98 ? -8.720 -3.918 -12.321 1.00 83.81 98 THR A C 1
ATOM 776 O O . THR A 1 98 ?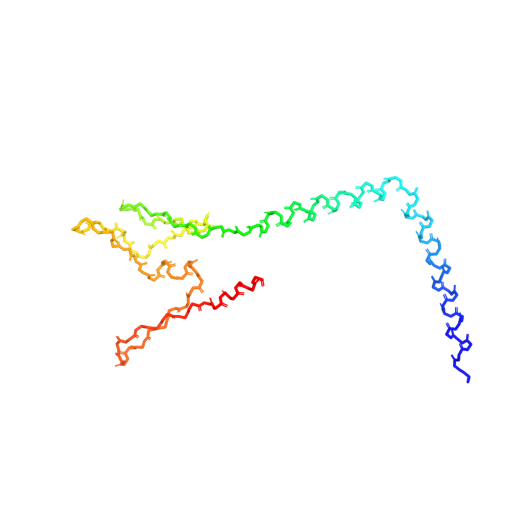 -9.315 -2.950 -12.799 1.00 83.81 98 THR A O 1
ATOM 779 N N . ILE A 1 99 ? -8.119 -4.835 -13.077 1.00 82.25 99 ILE A N 1
ATOM 780 C CA . ILE A 1 99 ? -8.11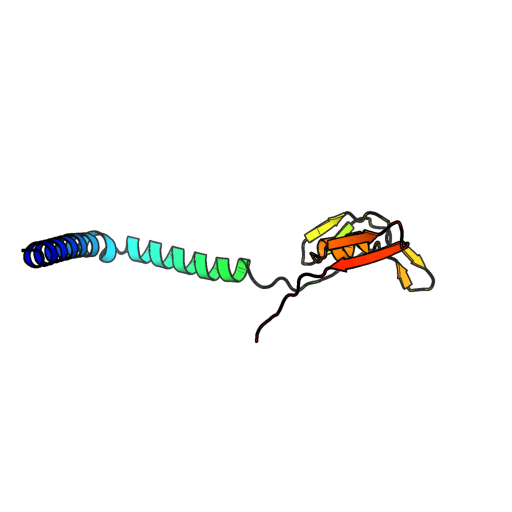2 -4.801 -14.541 1.00 82.25 99 ILE A CA 1
ATOM 781 C C . ILE A 1 99 ? -9.075 -5.860 -15.058 1.00 82.25 99 ILE A C 1
ATOM 783 O O . ILE A 1 99 ? -8.885 -7.049 -14.820 1.00 82.25 99 ILE A O 1
ATOM 787 N N . GLU A 1 100 ? -10.070 -5.426 -15.819 1.00 85.38 100 GLU A N 1
ATOM 788 C CA . GLU A 1 100 ? -11.005 -6.295 -16.525 1.00 85.38 100 GLU A CA 1
ATOM 789 C C . GLU A 1 100 ? -10.719 -6.197 -18.020 1.00 85.38 100 GLU A C 1
ATOM 791 O O . GLU A 1 100 ? -10.642 -5.104 -18.579 1.00 85.38 100 GLU A O 1
ATOM 796 N N . TYR A 1 101 ? -10.524 -7.337 -18.675 1.00 84.31 101 TYR A N 1
ATOM 797 C CA . TYR A 1 101 ? -10.338 -7.390 -20.119 1.00 84.31 101 TYR A CA 1
ATOM 798 C C . TYR A 1 101 ? -11.562 -8.035 -20.755 1.00 84.31 101 TYR A C 1
ATOM 800 O O . TYR A 1 101 ? -11.920 -9.157 -20.404 1.00 84.31 101 TYR A O 1
ATOM 808 N N . ASP A 1 102 ? -12.186 -7.318 -21.680 1.00 88.69 102 ASP A N 1
ATOM 809 C CA . ASP A 1 102 ? -13.267 -7.815 -22.515 1.00 88.69 102 ASP A CA 1
ATOM 810 C C . ASP A 1 102 ? -12.685 -8.228 -23.870 1.00 88.69 102 ASP A C 1
ATOM 812 O O . ASP A 1 102 ? -12.244 -7.397 -24.673 1.00 88.69 102 ASP A O 1
ATOM 816 N N . GLN A 1 103 ? -12.658 -9.540 -24.095 1.00 86.12 103 GLN A N 1
ATOM 817 C CA . GLN A 1 103 ? -12.085 -10.141 -25.291 1.00 86.12 103 GLN A CA 1
ATOM 818 C C . GLN A 1 103 ? -12.964 -9.935 -26.533 1.00 86.12 103 GLN A C 1
ATOM 820 O O . GLN A 1 103 ? -12.421 -9.847 -27.632 1.00 86.12 103 GLN A O 1
ATOM 825 N N . GLU A 1 104 ? -14.287 -9.815 -26.381 1.00 87.31 104 GLU A N 1
ATOM 826 C CA . GLU A 1 104 ? -15.208 -9.639 -27.512 1.00 87.31 104 GLU A CA 1
ATOM 827 C C . GLU A 1 104 ? -15.103 -8.231 -28.096 1.00 87.31 104 GLU A C 1
ATOM 829 O O . GLU A 1 104 ? -15.066 -8.058 -29.314 1.00 87.31 104 GLU A O 1
ATOM 834 N N . SER A 1 105 ? -14.996 -7.218 -27.233 1.00 91.12 105 SER A N 1
ATOM 835 C CA . SER A 1 105 ? -14.843 -5.827 -27.671 1.00 91.12 105 SER A CA 1
ATOM 836 C C . SER A 1 105 ? -13.386 -5.373 -27.819 1.00 91.12 105 SER A C 1
ATOM 838 O O . SER A 1 105 ? -13.143 -4.245 -28.253 1.00 91.12 105 SER A O 1
ATOM 840 N N . GLN A 1 106 ? -12.418 -6.233 -27.475 1.00 89.06 106 GLN A N 1
ATOM 841 C CA . GLN A 1 106 ? -10.983 -5.924 -27.383 1.00 89.06 106 GLN A CA 1
ATOM 842 C C . GLN A 1 106 ? -10.682 -4.696 -26.504 1.00 89.06 106 GLN A C 1
ATOM 844 O O . GLN A 1 106 ? -9.767 -3.918 -26.785 1.00 89.06 106 GLN A O 1
ATOM 849 N N . ARG A 1 107 ? -11.451 -4.506 -25.425 1.00 87.38 107 ARG A N 1
ATOM 850 C CA . ARG A 1 107 ? -11.327 -3.357 -24.514 1.00 87.38 107 ARG A CA 1
ATOM 851 C C . ARG A 1 107 ? -10.821 -3.790 -23.148 1.00 87.38 107 ARG A C 1
ATOM 853 O O . ARG A 1 107 ? -11.237 -4.805 -22.603 1.00 87.38 107 ARG A O 1
ATOM 860 N N . ALA A 1 108 ? -9.951 -2.972 -22.569 1.00 83.12 108 ALA A N 1
ATOM 861 C CA . ALA A 1 108 ? -9.523 -3.1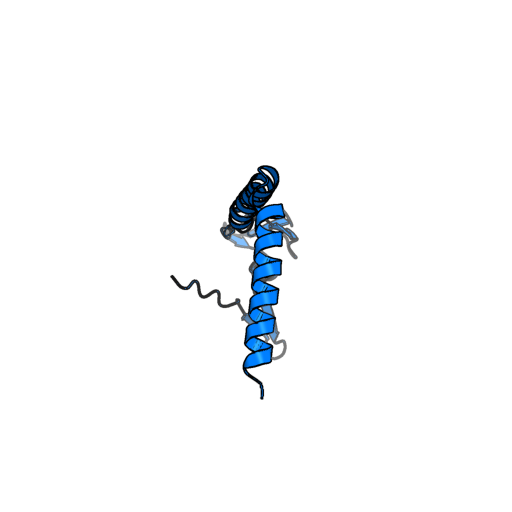11 -21.184 1.00 83.12 108 ALA A CA 1
ATOM 862 C C . ALA A 1 108 ? -10.171 -2.014 -20.331 1.00 83.12 108 ALA A C 1
ATOM 864 O O . ALA A 1 108 ? -10.113 -0.835 -20.682 1.00 83.12 108 ALA A O 1
ATOM 865 N N . TRP A 1 109 ? -10.754 -2.403 -19.202 1.00 84.25 109 TRP A N 1
ATOM 866 C CA . TRP A 1 109 ? -11.317 -1.518 -18.192 1.00 84.25 109 TRP A CA 1
ATOM 867 C C . TRP A 1 109 ? -10.455 -1.571 -16.938 1.00 84.25 109 TRP A C 1
ATOM 869 O O . TRP A 1 109 ? -10.081 -2.644 -16.468 1.00 84.25 109 TRP A O 1
ATOM 879 N N . ILE A 1 110 ? -10.150 -0.403 -16.382 1.00 83.62 110 ILE A N 1
ATOM 880 C CA . ILE A 1 110 ? -9.384 -0.284 -15.143 1.00 83.62 110 ILE A CA 1
ATOM 881 C C . ILE A 1 110 ? -10.314 0.313 -14.094 1.00 83.62 110 ILE A C 1
ATOM 883 O O . ILE A 1 110 ? -10.782 1.444 -14.231 1.00 83.62 110 ILE A O 1
ATOM 887 N N . LYS A 1 111 ? -10.592 -0.455 -13.043 1.00 84.38 111 LYS A N 1
ATOM 888 C CA . LYS A 1 111 ? -11.373 -0.019 -11.887 1.00 84.38 111 LYS A CA 1
ATOM 889 C C . LYS A 1 111 ? -10.410 0.385 -10.786 1.00 84.38 111 LYS A C 1
ATOM 891 O O . LYS A 1 111 ? -9.830 -0.463 -10.116 1.00 84.38 111 LYS A O 1
ATOM 896 N N . ILE A 1 112 ? -10.233 1.687 -10.617 1.00 80.12 112 ILE A N 1
ATOM 897 C CA . ILE A 1 112 ? -9.432 2.245 -9.528 1.00 80.12 112 ILE A CA 1
ATOM 898 C C . ILE A 1 112 ? -10.359 2.406 -8.315 1.00 80.12 112 ILE A C 1
ATOM 900 O O . ILE A 1 112 ? -11.437 2.996 -8.468 1.00 80.12 112 ILE A O 1
ATOM 904 N N . PRO A 1 113 ? -10.000 1.897 -7.121 1.00 75.00 113 PRO A N 1
ATOM 905 C CA . PRO A 1 113 ? -10.792 2.130 -5.924 1.00 75.00 113 PRO A CA 1
ATOM 906 C C . PRO A 1 113 ? -10.892 3.638 -5.689 1.00 75.00 113 PRO A C 1
ATOM 908 O O . PRO A 1 113 ? -9.893 4.357 -5.673 1.00 75.00 113 PRO A O 1
ATOM 911 N N . LYS A 1 114 ? -12.121 4.143 -5.557 1.00 61.94 114 LYS A N 1
ATOM 912 C CA . LYS A 1 114 ? -12.375 5.569 -5.355 1.00 61.94 114 LYS A CA 1
ATOM 913 C C . LYS A 1 114 ? -11.954 5.950 -3.935 1.00 61.94 114 LYS A C 1
ATOM 915 O O . LYS A 1 114 ? -12.778 5.949 -3.024 1.00 61.94 114 LYS A O 1
ATOM 920 N N . THR A 1 115 ? -10.683 6.283 -3.740 1.00 58.81 115 THR A N 1
ATOM 921 C CA . THR A 1 115 ? -10.212 6.873 -2.485 1.00 58.81 115 THR A CA 1
ATOM 922 C C . THR A 1 115 ? -10.711 8.314 -2.426 1.00 58.81 115 THR A C 1
ATOM 924 O O . THR A 1 115 ? -10.080 9.239 -2.931 1.00 58.81 115 THR A O 1
ATOM 927 N N . VAL A 1 116 ? -11.898 8.511 -1.850 1.00 47.50 116 VAL A N 1
ATOM 928 C CA . VAL A 1 116 ? -12.378 9.843 -1.474 1.00 47.50 116 VAL A CA 1
ATOM 929 C C . VAL A 1 116 ? -11.648 10.222 -0.192 1.00 47.50 116 VAL A C 1
ATOM 931 O O . VAL A 1 116 ? -12.083 9.864 0.900 1.00 47.50 116 VAL A O 1
ATOM 934 N N . ILE A 1 117 ? -10.529 10.931 -0.320 1.00 47.84 117 ILE A N 1
ATOM 935 C CA . ILE A 1 117 ? -9.938 11.632 0.820 1.00 47.84 117 ILE A CA 1
ATOM 936 C C . ILE A 1 117 ? -10.873 12.810 1.102 1.00 47.84 117 ILE A C 1
ATOM 938 O O . ILE A 1 117 ? -10.851 13.816 0.394 1.00 47.84 117 ILE A O 1
ATOM 942 N N . LYS A 1 118 ? -11.783 12.642 2.067 1.00 41.50 118 LYS A N 1
ATOM 943 C CA . LYS A 1 118 ? -12.536 13.769 2.621 1.00 41.50 118 LYS A CA 1
ATOM 944 C C . LYS A 1 118 ? -11.559 14.594 3.457 1.00 41.50 118 LYS A C 1
ATOM 946 O O . LYS A 1 118 ? -11.000 14.063 4.415 1.00 41.50 118 LYS A O 1
ATOM 951 N N . TYR A 1 119 ? -11.341 15.834 3.033 1.00 45.28 119 TYR A N 1
ATOM 952 C CA . TYR A 1 119 ? -10.722 16.886 3.835 1.00 45.28 119 TYR A CA 1
ATOM 953 C C . TYR A 1 119 ? -11.706 17.405 4.888 1.00 45.28 119 TYR A C 1
ATOM 955 O O . TYR A 1 119 ? -12.935 17.326 4.640 1.00 45.28 119 TYR A O 1
#

Radius of gyration: 28.46 Å; chains: 1; bounding box: 59×27×73 Å